Protein AF-A0A179IAE8-F1 (afdb_monomer)

InterPro domains:
  IPR013320 Concanavalin A-like lectin/glucanase domain superfamily [SSF49899] (4-113)
  IPR050546 Glycosyl Hydrolase Family 16 [PTHR10963] (4-109)

Radius of gyration: 15.91 Å; Cα contacts (8 Å, |Δi|>4): 239; chains: 1; bounding box: 37×38×43 Å

Solvent-accessible surface area (backbone atoms only — not comparable to full-atom values): 9434 Å² total; per-residue (Å²): 134,92,48,88,40,38,39,44,50,74,40,77,79,41,73,58,92,84,71,28,40,36,35,37,36,39,40,28,48,49,92,90,41,39,84,38,32,27,42,37,82,45,82,38,83,58,55,92,79,47,93,75,51,74,49,78,49,73,53,66,93,57,84,55,29,43,36,39,36,27,51,72,87,38,72,58,34,34,46,66,49,56,86,75,40,56,60,74,92,77,60,79,93,84,86,85,85,82,83,45,44,73,93,51,72,68,40,64,76,75,94,80,88,84,84,86,84,76,93,78,87,84,89,72,96,56,51,89,84,57,29,67,65,40,50,54,49,54,70,67,36,84,85,41,35,66,43,41,64,96

Structure (mmCIF, N/CA/C/O backbone):
data_AF-A0A179IAE8-F1
#
_entry.id   AF-A0A179IAE8-F1
#
loop_
_atom_site.group_PDB
_atom_site.id
_atom_site.type_symbol
_atom_site.label_atom_id
_atom_site.label_alt_id
_atom_site.label_comp_id
_atom_site.label_asym_id
_atom_site.label_entity_id
_atom_site.label_seq_id
_atom_site.pdbx_PDB_ins_code
_atom_site.Cartn_x
_atom_site.Cartn_y
_atom_site.Cartn_z
_atom_site.occupancy
_atom_site.B_iso_or_equiv
_atom_site.auth_seq_id
_atom_site.auth_comp_id
_atom_site.auth_asym_id
_atom_site.auth_atom_id
_atom_site.pdbx_PDB_model_num
ATOM 1 N N . PRO A 1 1 ? -5.218 22.726 -2.438 1.00 66.94 1 PRO A N 1
ATOM 2 C CA . PRO A 1 1 ? -4.306 21.911 -3.281 1.00 66.94 1 PRO A CA 1
ATOM 3 C C . PRO A 1 1 ? -3.803 20.702 -2.484 1.00 66.94 1 PRO A C 1
ATOM 5 O O . PRO A 1 1 ? -3.654 20.845 -1.276 1.00 66.94 1 PRO A O 1
ATOM 8 N N . PHE A 1 2 ? -3.602 19.550 -3.129 1.00 74.31 2 PHE A N 1
ATOM 9 C CA . PHE A 1 2 ? -2.936 18.389 -2.524 1.00 74.31 2 PHE A CA 1
ATOM 10 C C . PHE A 1 2 ? -1.431 18.661 -2.397 1.00 74.31 2 PHE A C 1
ATOM 12 O O . PHE A 1 2 ? -0.844 19.221 -3.326 1.00 74.31 2 PHE A O 1
ATOM 19 N N . ALA A 1 3 ? -0.826 18.306 -1.263 1.00 80.56 3 ALA A N 1
ATOM 20 C CA . ALA A 1 3 ? 0.606 18.473 -1.018 1.00 80.56 3 ALA A CA 1
ATOM 21 C C . ALA A 1 3 ? 1.253 17.133 -0.643 1.00 80.56 3 ALA A C 1
ATOM 23 O O . ALA A 1 3 ? 1.117 16.661 0.483 1.00 80.56 3 ALA A O 1
ATOM 24 N N . TRP A 1 4 ? 1.980 16.530 -1.580 1.00 80.31 4 TRP A N 1
ATOM 25 C CA . TRP A 1 4 ? 2.689 15.271 -1.351 1.00 80.31 4 TRP A CA 1
ATOM 26 C C . TRP A 1 4 ? 4.068 15.488 -0.692 1.00 80.31 4 TRP A C 1
ATOM 28 O O . TRP A 1 4 ? 4.736 16.471 -1.034 1.00 80.31 4 TRP A O 1
ATOM 38 N N . PRO A 1 5 ? 4.528 14.607 0.225 1.00 80.12 5 PRO A N 1
ATOM 39 C CA . PRO A 1 5 ? 3.803 13.487 0.847 1.00 80.12 5 PRO A CA 1
ATOM 40 C C . PRO A 1 5 ? 2.974 13.890 2.078 1.00 80.12 5 PRO A C 1
ATOM 42 O O . PRO A 1 5 ? 2.388 13.035 2.732 1.00 80.12 5 PRO A O 1
ATOM 45 N N . ALA A 1 6 ? 2.905 15.1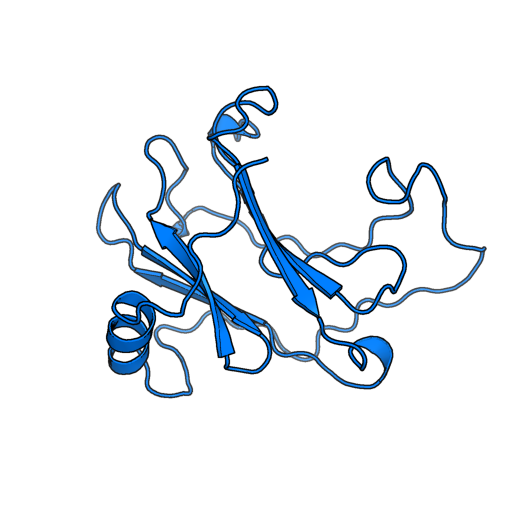79 2.423 1.00 82.56 6 ALA A N 1
ATOM 46 C CA . ALA A 1 6 ? 2.299 15.644 3.673 1.00 82.56 6 ALA A CA 1
ATOM 47 C C . ALA A 1 6 ? 0.834 15.204 3.843 1.00 82.56 6 ALA A C 1
ATOM 49 O O . ALA A 1 6 ? 0.453 14.767 4.927 1.00 82.56 6 ALA A O 1
ATOM 50 N N . ASP A 1 7 ? 0.051 15.265 2.766 1.00 87.31 7 ASP A N 1
ATOM 51 C CA . ASP A 1 7 ? -1.361 14.868 2.736 1.00 87.31 7 ASP A CA 1
ATOM 52 C C . ASP A 1 7 ? -1.567 13.338 2.748 1.00 87.31 7 ASP A C 1
ATOM 54 O O . ASP A 1 7 ? -2.688 12.875 2.972 1.00 87.31 7 ASP A O 1
ATOM 58 N N . GLY A 1 8 ? -0.489 12.578 2.555 1.00 92.50 8 GLY A N 1
ATOM 59 C CA . GLY A 1 8 ? -0.408 11.124 2.605 1.00 92.50 8 GLY A CA 1
ATOM 60 C C . GLY A 1 8 ? -0.760 10.386 1.314 1.00 92.50 8 GLY A C 1
ATOM 61 O O . GLY A 1 8 ? -1.435 10.912 0.429 1.00 92.50 8 GLY A O 1
ATOM 62 N N . GLU A 1 9 ? -0.287 9.144 1.244 1.00 95.12 9 GLU A N 1
ATOM 63 C CA . GLU A 1 9 ? -0.477 8.195 0.143 1.00 95.12 9 GLU A CA 1
ATOM 64 C C . GLU A 1 9 ? -0.567 6.766 0.699 1.00 95.12 9 GLU A C 1
ATOM 66 O O . GLU A 1 9 ? 0.116 6.420 1.667 1.00 95.12 9 GLU A O 1
ATOM 71 N N . VAL A 1 10 ? -1.445 5.957 0.105 1.00 96.88 10 VAL A N 1
ATOM 72 C CA . VAL A 1 10 ? -1.702 4.559 0.473 1.00 96.88 10 VAL A CA 1
ATOM 73 C C . VAL A 1 10 ? -1.484 3.712 -0.772 1.00 96.88 10 VAL A C 1
ATOM 75 O O . VAL A 1 10 ? -2.343 3.684 -1.655 1.00 96.88 10 VAL A O 1
ATOM 78 N N . ASP A 1 11 ? -0.385 2.968 -0.802 1.00 97.50 11 ASP A N 1
ATOM 79 C CA . ASP A 1 11 ? -0.126 2.028 -1.888 1.00 97.50 11 ASP A CA 1
ATOM 80 C C . ASP A 1 11 ? -0.764 0.697 -1.518 1.00 97.50 11 ASP A C 1
ATOM 82 O O . ASP A 1 11 ? -0.309 -0.028 -0.625 1.00 97.50 11 ASP A O 1
ATOM 86 N N . ILE A 1 12 ? -1.890 0.402 -2.163 1.00 98.12 12 ILE A N 1
ATOM 87 C CA . ILE A 1 12 ? -2.609 -0.860 -1.973 1.00 98.12 12 ILE A CA 1
ATOM 88 C C . ILE A 1 12 ? -1.848 -1.980 -2.689 1.00 98.12 12 ILE A C 1
ATOM 90 O O . ILE A 1 12 ? -1.571 -3.030 -2.097 1.00 98.12 12 ILE A O 1
ATOM 94 N N . ALA A 1 13 ? -1.484 -1.721 -3.947 1.00 96.44 13 ALA A N 1
ATOM 95 C CA . ALA A 1 13 ? -0.746 -2.637 -4.793 1.00 96.44 13 ALA A CA 1
ATOM 96 C C . ALA A 1 13 ? 0.357 -1.907 -5.564 1.00 96.44 13 ALA A C 1
ATOM 98 O O . ALA A 1 13 ? 0.073 -1.064 -6.413 1.00 96.44 13 ALA A O 1
ATOM 99 N N . GLU A 1 14 ? 1.605 -2.272 -5.292 1.00 96.12 14 GLU A N 1
ATOM 100 C CA . GLU A 1 14 ? 2.778 -1.772 -5.996 1.00 96.12 14 GLU A CA 1
ATOM 101 C C . GLU A 1 14 ? 3.743 -2.934 -6.267 1.00 96.12 14 GLU A C 1
ATOM 103 O O . GLU A 1 14 ? 4.146 -3.669 -5.365 1.00 96.12 14 GLU A O 1
ATOM 108 N N . THR A 1 15 ? 4.103 -3.145 -7.530 1.00 94.12 15 THR A N 1
ATOM 109 C CA . THR A 1 15 ? 4.940 -4.273 -7.967 1.00 94.12 15 THR A CA 1
ATOM 110 C C . THR A 1 15 ? 5.976 -3.752 -8.943 1.00 94.12 15 THR A C 1
ATOM 112 O O . THR A 1 15 ? 5.645 -2.940 -9.811 1.00 94.12 15 THR A O 1
ATOM 115 N N . TRP A 1 16 ? 7.205 -4.249 -8.846 1.00 92.25 16 TRP A N 1
ATOM 116 C CA . TRP A 1 16 ? 8.316 -3.778 -9.665 1.00 92.25 16 TRP A CA 1
ATOM 117 C C . TRP A 1 16 ? 8.961 -4.941 -10.408 1.00 92.25 16 TRP A C 1
ATOM 119 O O . TRP A 1 16 ? 9.077 -6.043 -9.873 1.00 92.25 16 TRP A O 1
ATOM 129 N N . ASP A 1 17 ? 9.392 -4.692 -11.645 1.00 89.00 17 ASP A N 1
ATOM 130 C CA . ASP A 1 17 ? 10.225 -5.603 -12.444 1.00 89.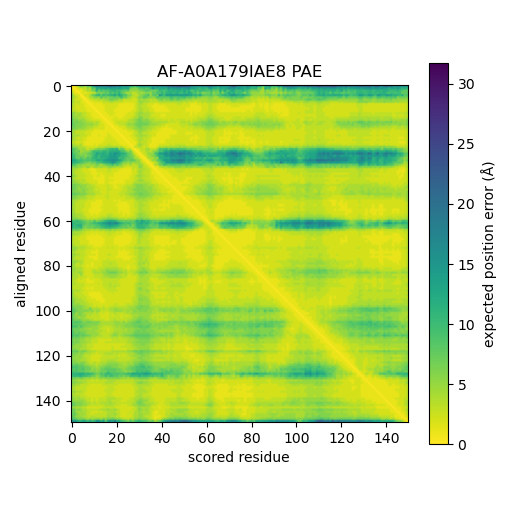00 17 ASP A CA 1
ATOM 131 C C . ASP A 1 17 ? 9.737 -7.069 -12.532 1.00 89.00 17 ASP A C 1
ATOM 133 O O . ASP A 1 17 ? 10.519 -7.979 -12.810 1.00 89.00 17 ASP A O 1
ATOM 137 N N . GLY A 1 18 ? 8.438 -7.320 -12.324 1.00 87.88 18 GLY A N 1
ATOM 138 C CA . GLY A 1 18 ? 7.852 -8.663 -12.369 1.00 87.88 18 GLY A CA 1
ATOM 139 C C . GLY A 1 18 ? 8.420 -9.629 -11.323 1.00 87.88 18 GLY A C 1
ATOM 140 O O . GLY A 1 18 ? 8.435 -10.839 -11.549 1.00 87.88 18 GLY A O 1
ATOM 141 N N . ASP A 1 19 ? 8.904 -9.124 -10.188 1.00 92.44 19 ASP A N 1
ATOM 142 C CA . ASP A 1 19 ? 9.637 -9.912 -9.190 1.00 92.44 19 ASP A CA 1
ATOM 143 C C . ASP A 1 19 ? 8.770 -10.825 -8.301 1.00 92.44 19 ASP A C 1
ATOM 145 O O . ASP A 1 19 ? 9.292 -11.537 -7.432 1.00 92.44 19 ASP A O 1
ATOM 149 N N . GLY A 1 20 ? 7.455 -10.842 -8.528 1.00 95.31 20 GLY A N 1
ATOM 150 C CA . GLY A 1 20 ? 6.523 -11.673 -7.776 1.00 95.31 20 GLY A CA 1
ATOM 151 C C . GLY A 1 20 ? 6.316 -11.181 -6.346 1.00 95.31 20 GLY A C 1
ATOM 152 O O . GLY A 1 20 ? 6.110 -12.002 -5.450 1.00 95.31 20 GLY A O 1
ATOM 153 N N . GLU A 1 21 ? 6.440 -9.879 -6.091 1.00 97.12 21 GLU A N 1
ATOM 154 C CA . GLU A 1 21 ? 6.246 -9.279 -4.775 1.00 97.12 21 GLU A CA 1
ATOM 155 C C . GLU A 1 21 ? 5.408 -7.997 -4.857 1.00 97.12 21 GLU A C 1
ATOM 157 O O . GLU A 1 21 ? 5.685 -7.092 -5.645 1.00 97.12 21 GLU A O 1
ATOM 162 N N . ASN A 1 22 ? 4.387 -7.907 -4.006 1.00 97.81 22 ASN A N 1
ATOM 163 C CA . ASN A 1 22 ? 3.626 -6.679 -3.810 1.00 97.81 22 ASN A CA 1
ATOM 164 C C . ASN A 1 22 ? 4.190 -5.893 -2.627 1.00 97.81 22 ASN A C 1
ATOM 166 O O . ASN A 1 22 ? 4.424 -6.476 -1.566 1.00 97.81 22 ASN A O 1
ATOM 170 N N . ARG A 1 23 ? 4.332 -4.580 -2.775 1.00 96.94 23 ARG A N 1
ATOM 171 C CA . ARG A 1 23 ? 4.628 -3.649 -1.693 1.00 96.94 23 ARG A CA 1
ATOM 172 C C . ARG A 1 23 ? 3.333 -2.960 -1.288 1.00 96.94 23 ARG A C 1
ATOM 174 O O . ARG A 1 23 ? 2.692 -2.296 -2.095 1.00 96.94 23 ARG A O 1
ATOM 181 N N . SER A 1 24 ? 2.931 -3.170 -0.040 1.00 97.81 24 SER A N 1
ATOM 182 C CA . SER A 1 24 ? 1.906 -2.355 0.609 1.00 97.81 24 SER A CA 1
ATOM 183 C C . SER A 1 24 ? 2.601 -1.231 1.355 1.00 97.81 24 SER A C 1
ATOM 185 O O . SER A 1 24 ? 3.465 -1.510 2.196 1.00 97.81 24 SER A O 1
ATOM 187 N N . CYS A 1 25 ? 2.234 0.014 1.053 1.00 96.00 25 CYS A N 1
ATOM 188 C CA . CYS A 1 25 ? 2.910 1.176 1.611 1.00 96.00 25 CYS A CA 1
ATOM 189 C C . CYS A 1 25 ? 1.944 2.205 2.196 1.00 96.00 25 CYS A C 1
ATOM 191 O O . CYS A 1 25 ? 0.788 2.334 1.793 1.00 96.00 25 CYS A O 1
ATOM 193 N N . LEU A 1 26 ? 2.459 2.961 3.157 1.00 95.25 26 LEU A N 1
ATOM 194 C CA . LEU A 1 26 ? 1.842 4.164 3.687 1.00 95.25 26 LEU A CA 1
ATOM 195 C C . LEU A 1 26 ? 2.916 5.242 3.774 1.00 95.25 26 LEU A C 1
ATOM 197 O O . LEU A 1 26 ? 3.889 5.074 4.512 1.00 95.25 26 LEU A O 1
ATOM 201 N N . HIS A 1 27 ? 2.700 6.355 3.085 1.00 93.25 27 HIS A N 1
ATOM 202 C CA . HIS A 1 27 ? 3.594 7.511 3.097 1.00 93.25 27 HIS A CA 1
ATOM 203 C C . HIS A 1 27 ? 2.870 8.703 3.702 1.00 93.25 27 HIS A C 1
ATOM 205 O O . HIS A 1 27 ? 1.693 8.930 3.418 1.00 93.25 27 HIS A O 1
ATOM 211 N N . TRP A 1 28 ? 3.552 9.469 4.548 1.00 91.19 28 TRP A N 1
ATOM 212 C CA . TRP A 1 28 ? 3.054 10.748 5.047 1.00 91.19 28 TRP A CA 1
ATOM 213 C C . TRP A 1 28 ? 4.215 11.694 5.368 1.00 91.19 28 TRP A C 1
ATOM 215 O O . TRP A 1 28 ? 5.380 11.310 5.371 1.00 91.19 28 TRP A O 1
ATOM 225 N N . GLY A 1 29 ? 3.937 12.968 5.643 1.00 84.12 29 GLY A N 1
ATOM 226 C CA . GLY A 1 29 ? 4.997 13.910 6.023 1.00 84.12 29 GLY A CA 1
ATOM 227 C C . GLY A 1 29 ? 5.976 14.217 4.880 1.00 84.12 29 GLY A C 1
ATOM 228 O O . GLY A 1 29 ? 5.547 14.626 3.807 1.00 84.12 29 GLY A O 1
ATOM 229 N N . ARG A 1 30 ? 7.292 14.126 5.1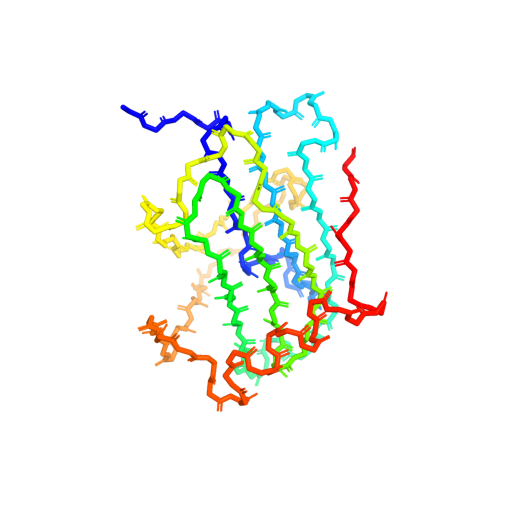18 1.00 77.12 30 ARG A N 1
ATOM 230 C CA . ARG A 1 30 ? 8.340 14.388 4.108 1.00 77.12 30 ARG A CA 1
ATOM 231 C C . ARG A 1 30 ? 9.199 13.146 3.886 1.00 77.12 30 ARG A C 1
ATOM 233 O O . ARG A 1 30 ? 9.464 12.425 4.840 1.00 77.12 30 ARG A O 1
ATOM 240 N N . HIS A 1 31 ? 9.685 12.956 2.657 1.00 66.38 31 HIS A N 1
ATOM 241 C CA . HIS A 1 31 ? 10.456 11.768 2.258 1.00 66.38 31 HIS A CA 1
ATOM 242 C C . HIS A 1 31 ? 11.755 11.543 3.063 1.00 66.38 31 HIS A C 1
ATOM 244 O O . HIS A 1 31 ? 12.242 10.424 3.142 1.00 66.38 31 HIS A O 1
ATOM 250 N N . ASP A 1 32 ? 12.314 12.593 3.676 1.00 70.06 32 ASP A N 1
ATOM 251 C CA . ASP A 1 32 ? 13.527 12.540 4.501 1.00 70.06 32 ASP A CA 1
ATOM 252 C C . ASP A 1 32 ? 13.257 12.096 5.953 1.00 70.06 32 ASP A C 1
ATOM 254 O O . ASP A 1 32 ? 14.181 11.982 6.759 1.00 70.06 32 ASP A O 1
ATOM 258 N N . GLN A 1 33 ? 11.994 11.827 6.294 1.00 76.25 33 GLN A N 1
ATOM 259 C CA . GLN A 1 33 ? 11.552 11.360 7.607 1.00 76.25 33 GLN A CA 1
ATOM 260 C C . GLN A 1 33 ? 11.253 9.855 7.532 1.00 76.25 33 GLN A C 1
ATOM 262 O O . GLN A 1 33 ? 10.137 9.443 7.212 1.00 76.25 33 GLN A O 1
ATOM 267 N N . GLY A 1 34 ? 12.259 9.016 7.809 1.00 67.94 34 GLY A N 1
ATOM 268 C CA . GLY A 1 34 ? 12.161 7.549 7.666 1.00 67.94 34 GLY A CA 1
ATOM 269 C C . GLY A 1 34 ? 11.077 6.882 8.528 1.00 67.94 34 GLY A C 1
ATOM 270 O O . GLY A 1 34 ? 10.540 5.834 8.176 1.00 67.94 34 GLY A O 1
ATOM 271 N N . ASP A 1 35 ? 10.653 7.524 9.623 1.00 76.62 35 ASP A N 1
ATOM 272 C CA . ASP A 1 35 ? 9.541 7.064 10.467 1.00 76.62 35 ASP A CA 1
ATOM 273 C C . ASP A 1 35 ? 8.148 7.373 9.887 1.00 76.62 35 ASP A C 1
ATOM 275 O O . ASP A 1 35 ? 7.143 6.878 10.410 1.00 76.62 35 ASP A O 1
ATOM 279 N N . ARG A 1 36 ? 8.090 8.174 8.815 1.00 83.94 36 ARG A N 1
ATOM 280 C CA . ARG A 1 36 ? 6.872 8.610 8.114 1.00 83.94 36 ARG A CA 1
ATOM 281 C C . AR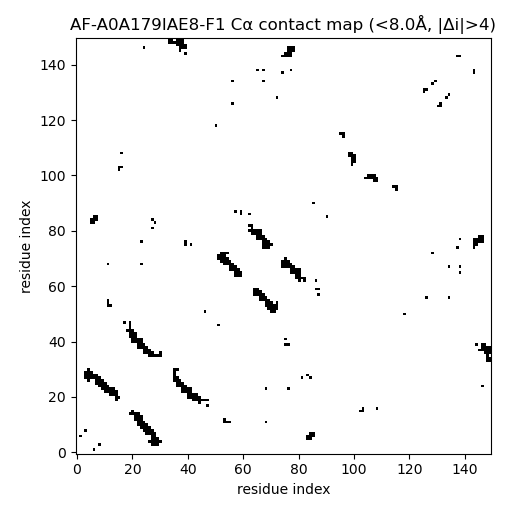G A 1 36 ? 6.548 7.796 6.862 1.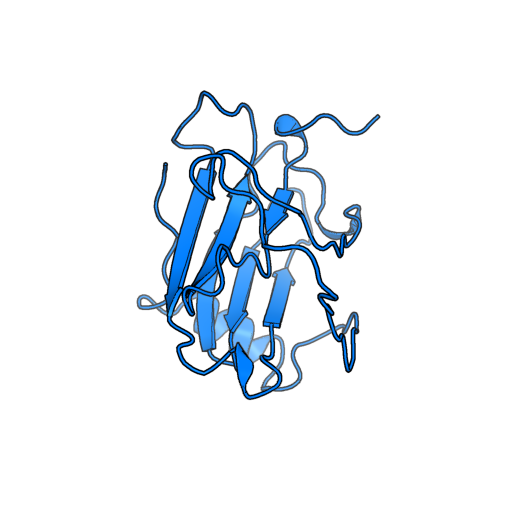00 83.94 36 ARG A C 1
ATOM 283 O O . ARG A 1 36 ? 5.809 8.241 5.988 1.00 83.94 36 ARG A O 1
ATOM 290 N N . HIS A 1 37 ? 7.119 6.602 6.803 1.00 89.75 37 HIS A N 1
ATOM 291 C CA . HIS A 1 37 ? 6.934 5.639 5.735 1.00 89.75 37 HIS A CA 1
A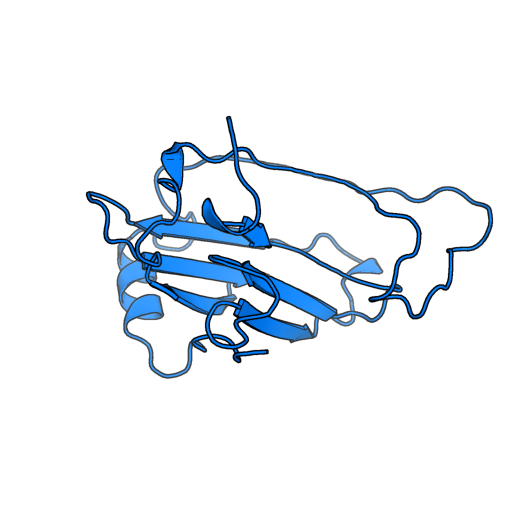TOM 292 C C . HIS A 1 37 ? 6.730 4.276 6.387 1.00 89.75 37 HIS A C 1
ATOM 294 O O . HIS A 1 37 ? 7.374 3.943 7.386 1.00 89.75 37 HIS A O 1
ATOM 300 N N . ARG A 1 38 ? 5.800 3.487 5.865 1.00 93.56 38 ARG A N 1
ATOM 301 C CA . ARG A 1 38 ? 5.642 2.082 6.234 1.00 93.56 38 ARG A CA 1
ATOM 302 C C . ARG A 1 38 ? 5.590 1.275 4.965 1.00 93.56 38 ARG A C 1
ATOM 304 O O . ARG A 1 38 ? 4.802 1.608 4.093 1.00 93.56 38 ARG A O 1
ATOM 311 N N . VAL A 1 39 ? 6.395 0.226 4.890 1.00 94.25 39 VAL A N 1
ATOM 312 C CA . VAL A 1 39 ? 6.451 -0.659 3.728 1.00 94.25 39 VAL A CA 1
ATOM 313 C C . VAL A 1 39 ? 6.419 -2.106 4.193 1.00 94.25 39 VAL A C 1
ATOM 315 O O . VAL A 1 39 ? 7.098 -2.489 5.154 1.00 94.25 39 VAL A O 1
ATOM 318 N N . LEU A 1 40 ? 5.645 -2.931 3.499 1.00 96.69 40 LEU A N 1
ATOM 319 C CA . LEU A 1 40 ? 5.683 -4.375 3.658 1.00 96.69 40 LEU A CA 1
ATOM 320 C C . LEU A 1 40 ? 5.654 -5.076 2.303 1.00 96.69 40 LEU A C 1
ATOM 322 O O . LEU A 1 40 ? 4.694 -4.953 1.546 1.00 96.69 40 LEU A O 1
ATOM 326 N N . GLY A 1 41 ? 6.692 -5.868 2.052 1.00 97.19 41 GLY A N 1
ATOM 327 C CA . GLY A 1 41 ? 6.764 -6.783 0.923 1.00 97.19 41 GLY A CA 1
ATOM 328 C C . GLY A 1 41 ? 6.014 -8.087 1.192 1.00 97.19 41 GLY A C 1
ATOM 329 O O . GLY A 1 41 ? 6.252 -8.752 2.203 1.00 97.19 41 GLY A O 1
ATOM 330 N N . THR A 1 42 ? 5.116 -8.469 0.285 1.00 98.06 42 THR A N 1
ATOM 331 C CA . THR A 1 42 ? 4.407 -9.754 0.306 1.00 98.06 42 THR A CA 1
ATOM 332 C C . THR A 1 42 ? 4.674 -10.520 -0.981 1.00 98.06 42 THR A C 1
ATOM 334 O O . THR A 1 42 ? 4.318 -10.075 -2.072 1.00 98.06 42 THR A O 1
ATOM 337 N N . ARG A 1 43 ? 5.270 -11.710 -0.860 1.00 97.88 43 ARG A N 1
ATOM 338 C CA . ARG A 1 43 ? 5.538 -12.592 -2.002 1.00 97.88 43 ARG A CA 1
ATOM 339 C C . ARG A 1 43 ? 4.243 -13.161 -2.586 1.00 97.88 43 ARG A C 1
ATOM 341 O O . ARG A 1 43 ? 3.508 -13.862 -1.895 1.00 97.88 43 ARG A O 1
ATOM 348 N N . VAL A 1 44 ? 4.042 -12.941 -3.883 1.00 97.69 44 VAL A N 1
ATOM 349 C CA . VAL A 1 44 ? 2.987 -13.524 -4.724 1.00 97.69 44 VAL A CA 1
ATOM 350 C C . VAL A 1 44 ? 3.640 -14.088 -6.001 1.00 97.69 44 VAL A C 1
ATOM 352 O O . VAL A 1 44 ? 3.596 -13.466 -7.063 1.00 97.69 44 VAL A O 1
ATOM 355 N N . PRO A 1 45 ? 4.304 -15.260 -5.927 1.00 95.69 45 PRO A N 1
ATOM 356 C CA . PRO A 1 45 ? 5.150 -15.759 -7.021 1.00 95.69 45 PRO A CA 1
ATOM 357 C C . PRO A 1 45 ? 4.406 -16.002 -8.343 1.00 95.69 45 PRO A C 1
ATOM 359 O O . PRO A 1 45 ? 5.003 -15.992 -9.420 1.00 95.69 45 PRO A O 1
ATOM 362 N N . ASP A 1 46 ? 3.100 -16.246 -8.268 1.00 95.12 46 ASP A N 1
ATOM 363 C CA . ASP A 1 46 ? 2.232 -16.555 -9.397 1.00 95.12 46 ASP A CA 1
ATOM 364 C C . ASP A 1 46 ? 1.396 -15.357 -9.875 1.00 95.12 46 ASP A C 1
ATOM 366 O O . ASP A 1 46 ? 0.498 -15.549 -10.695 1.00 95.12 46 ASP A O 1
ATOM 370 N N . MET A 1 47 ? 1.709 -14.126 -9.441 1.00 94.81 47 MET A N 1
ATOM 371 C CA . MET A 1 47 ? 0.916 -12.927 -9.770 1.00 94.81 47 MET A CA 1
ATOM 372 C C . MET A 1 47 ? 0.741 -12.679 -11.277 1.00 94.81 47 MET A C 1
ATOM 374 O O . MET A 1 47 ? -0.244 -12.093 -11.699 1.00 94.81 47 MET A O 1
ATOM 378 N N . HIS A 1 48 ? 1.680 -13.150 -12.101 1.00 91.12 48 HIS A N 1
ATOM 379 C CA . HIS A 1 48 ? 1.640 -13.021 -13.560 1.00 91.12 48 HIS A CA 1
ATOM 380 C C . HIS A 1 48 ? 0.751 -14.073 -14.250 1.00 91.12 48 HIS A C 1
ATOM 382 O O . HIS A 1 48 ? 0.590 -14.039 -15.466 1.00 91.12 48 HIS A O 1
ATOM 388 N N . ARG A 1 49 ? 0.230 -15.060 -13.508 1.00 94.31 49 ARG A N 1
ATOM 389 C CA . ARG A 1 49 ? -0.524 -16.204 -14.059 1.00 94.31 49 ARG A CA 1
ATOM 390 C C . ARG A 1 49 ? -2.000 -16.192 -13.698 1.00 94.31 49 ARG A C 1
ATOM 392 O O . ARG A 1 49 ? -2.746 -17.025 -14.210 1.00 94.31 49 ARG A O 1
ATOM 399 N N . ARG A 1 50 ? -2.418 -15.304 -12.799 1.00 95.12 50 ARG A N 1
ATOM 400 C CA . ARG A 1 50 ? -3.792 -15.227 -12.309 1.00 95.12 50 ARG A CA 1
ATOM 401 C C . ARG A 1 50 ? -4.135 -13.813 -11.843 1.00 95.12 50 ARG A C 1
ATOM 403 O O . ARG A 1 50 ? -3.228 -13.053 -11.515 1.00 95.12 50 ARG A O 1
ATOM 410 N N . PRO A 1 51 ? -5.428 -13.487 -11.716 1.00 95.44 51 PRO A N 1
ATOM 411 C CA . PRO A 1 51 ? -5.847 -12.316 -10.963 1.00 95.44 51 PRO A CA 1
ATOM 412 C C . PRO A 1 51 ? -5.401 -12.434 -9.498 1.00 95.44 51 PRO A C 1
ATOM 414 O O . PRO A 1 51 ? -5.520 -13.501 -8.884 1.00 95.44 51 PRO A O 1
ATOM 417 N N . VAL A 1 52 ? -4.907 -11.331 -8.943 1.00 97.31 52 VAL A N 1
ATOM 418 C CA . VAL A 1 52 ? -4.636 -11.178 -7.509 1.00 97.31 52 VAL A CA 1
ATOM 419 C C . VAL A 1 52 ? -5.704 -10.261 -6.938 1.00 97.31 52 VAL A C 1
ATOM 421 O O . VAL A 1 52 ? -5.979 -9.207 -7.514 1.00 97.31 52 VAL A O 1
ATOM 424 N N . ARG A 1 53 ? -6.323 -10.670 -5.828 1.00 96.62 53 ARG A N 1
ATOM 425 C CA . ARG A 1 53 ? -7.293 -9.824 -5.130 1.00 96.62 53 ARG A CA 1
ATOM 426 C C . ARG A 1 53 ? -6.547 -8.937 -4.143 1.00 96.62 53 ARG A C 1
ATOM 428 O O . ARG A 1 53 ? -5.855 -9.448 -3.265 1.00 96.62 53 ARG A O 1
ATOM 435 N N . TYR A 1 54 ? -6.721 -7.630 -4.282 1.00 97.50 54 TYR A N 1
ATOM 436 C CA . TYR A 1 54 ? -6.231 -6.643 -3.331 1.00 97.50 54 TYR A CA 1
ATOM 437 C C . TYR A 1 54 ? -7.430 -5.978 -2.672 1.00 97.50 54 TYR A C 1
ATOM 439 O O . TYR A 1 54 ? -8.280 -5.434 -3.373 1.00 97.50 54 TYR A O 1
ATOM 447 N N . ASP A 1 55 ? -7.482 -6.003 -1.343 1.00 97.00 55 ASP A N 1
ATOM 448 C CA . ASP A 1 55 ? -8.492 -5.264 -0.590 1.00 97.00 55 ASP A CA 1
ATOM 449 C C . ASP A 1 55 ? -7.805 -4.272 0.350 1.00 97.00 55 ASP A C 1
ATOM 451 O O . ASP A 1 55 ? -6.756 -4.547 0.940 1.00 97.00 55 ASP A O 1
ATOM 455 N N . PHE A 1 56 ? -8.429 -3.113 0.519 1.00 97.62 56 PHE A N 1
ATOM 456 C CA . PHE A 1 56 ? -8.028 -2.111 1.493 1.00 97.62 56 PHE A CA 1
ATOM 457 C C . PHE A 1 56 ? -9.254 -1.710 2.300 1.00 97.62 56 PHE A C 1
ATOM 459 O O . PHE A 1 56 ? -10.216 -1.170 1.756 1.00 97.62 56 PHE A O 1
ATOM 466 N N . ALA A 1 57 ? -9.224 -1.996 3.599 1.00 97.12 57 ALA A N 1
ATOM 467 C CA . ALA A 1 57 ? -10.315 -1.675 4.506 1.00 97.12 57 ALA A CA 1
ATOM 468 C C . ALA A 1 57 ? -9.863 -0.610 5.498 1.00 97.12 57 ALA A C 1
ATOM 470 O O . ALA A 1 57 ? -8.769 -0.703 6.065 1.00 97.12 57 ALA A O 1
ATOM 471 N N . TRP A 1 58 ? -10.723 0.373 5.753 1.00 96.62 58 TRP A N 1
ATOM 472 C CA . TRP A 1 58 ? -10.457 1.394 6.753 1.00 96.62 58 TRP A CA 1
ATOM 473 C C . TRP A 1 58 ? -11.694 1.756 7.563 1.00 96.62 58 TRP A C 1
ATOM 475 O O . TRP A 1 58 ? -12.789 1.875 7.029 1.00 96.62 58 TRP A O 1
ATOM 485 N N . ASP A 1 59 ? -11.485 2.012 8.850 1.00 95.38 59 ASP A N 1
ATOM 486 C CA . ASP A 1 59 ? -12.469 2.615 9.746 1.00 95.38 59 ASP A CA 1
ATOM 487 C C . ASP A 1 59 ? -11.942 3.980 10.195 1.00 95.38 59 ASP A C 1
ATOM 489 O O . ASP A 1 59 ? -10.933 4.069 10.905 1.00 95.38 59 ASP A O 1
ATOM 493 N N . GLN A 1 60 ? -12.595 5.053 9.742 1.00 93.81 60 GLN A N 1
ATOM 494 C CA . GLN A 1 60 ? -12.226 6.426 10.075 1.00 93.81 60 GLN A CA 1
ATOM 495 C C . GLN A 1 60 ? -13.470 7.285 10.332 1.00 93.81 60 GLN A C 1
ATOM 497 O O . GLN A 1 60 ? -14.022 7.926 9.438 1.00 93.81 60 GLN A O 1
ATOM 502 N N . THR A 1 61 ? -13.881 7.340 11.596 1.00 83.25 61 THR A N 1
ATOM 503 C CA . THR A 1 61 ? -14.981 8.200 12.066 1.00 83.25 61 THR A CA 1
ATOM 504 C C . THR A 1 61 ? -14.519 9.602 12.482 1.00 83.25 61 THR A C 1
ATOM 506 O O . THR A 1 61 ? -15.335 10.513 12.610 1.00 83.25 61 THR A O 1
ATOM 509 N N . SER A 1 62 ? -13.212 9.807 12.677 1.00 79.62 62 SER A N 1
ATOM 510 C CA . SER A 1 62 ? -12.608 11.077 13.108 1.00 79.62 62 SER A CA 1
ATOM 511 C C . SER A 1 62 ? -11.252 11.308 12.423 1.00 79.62 62 SER A C 1
ATOM 513 O O . SER A 1 62 ? -10.924 10.634 11.453 1.00 79.62 62 SER A O 1
ATOM 515 N N . SER A 1 63 ? -10.425 12.238 12.915 1.00 74.94 63 SER A N 1
ATOM 516 C CA . SER A 1 63 ? -9.034 12.367 12.447 1.00 74.94 63 SER A CA 1
ATOM 517 C C . SER A 1 63 ? -8.171 11.139 12.768 1.00 74.94 63 SER A C 1
ATOM 519 O O . SER A 1 63 ? -7.106 10.974 12.183 1.00 74.94 63 SER A O 1
ATOM 521 N N . ARG A 1 64 ? -8.632 10.257 13.665 1.00 85.88 64 ARG A N 1
ATOM 522 C CA . ARG A 1 64 ? -8.029 8.947 13.930 1.00 85.88 64 ARG A CA 1
ATOM 523 C C . ARG A 1 64 ? -8.790 7.870 13.167 1.00 85.88 64 ARG A C 1
ATOM 525 O O . ARG A 1 64 ? -10.020 7.892 13.120 1.00 85.88 64 ARG A O 1
ATOM 532 N N . GLY A 1 65 ? -8.053 6.914 12.622 1.00 94.88 65 GLY A N 1
ATOM 533 C CA . GLY A 1 65 ? -8.622 5.765 11.932 1.00 94.88 65 GLY A CA 1
ATOM 534 C C . GLY A 1 65 ? -7.687 4.567 11.947 1.00 94.88 65 GLY A C 1
ATOM 535 O O . GLY A 1 65 ? -6.551 4.654 12.418 1.00 94.88 65 GLY A O 1
ATOM 536 N N . ARG A 1 66 ? -8.184 3.448 11.436 1.00 96.81 66 ARG A N 1
ATOM 537 C CA . ARG A 1 66 ? -7.489 2.164 11.335 1.00 96.81 66 ARG A CA 1
ATOM 538 C C . ARG A 1 66 ? -7.563 1.685 9.899 1.00 96.81 66 ARG A C 1
ATOM 540 O O . ARG A 1 66 ? -8.599 1.852 9.268 1.00 96.81 66 ARG A O 1
ATOM 547 N N . MET A 1 67 ? -6.484 1.099 9.408 1.00 97.75 67 MET A N 1
ATOM 548 C CA . MET A 1 67 ? -6.346 0.634 8.032 1.00 97.75 67 MET A CA 1
ATOM 549 C C . MET A 1 67 ? -5.753 -0.768 8.024 1.00 97.75 67 MET A C 1
ATOM 551 O O . MET A 1 67 ? -4.835 -1.045 8.804 1.00 97.75 67 MET A O 1
ATOM 555 N N . ILE A 1 68 ? -6.245 -1.625 7.134 1.00 98.31 68 ILE A N 1
ATOM 556 C CA . ILE A 1 68 ? -5.695 -2.958 6.885 1.00 98.31 68 ILE A CA 1
ATOM 557 C C . ILE A 1 68 ? -5.633 -3.202 5.377 1.00 98.31 68 ILE A C 1
ATOM 559 O O . ILE A 1 68 ? -6.593 -2.938 4.652 1.00 98.31 68 ILE A O 1
ATOM 563 N N . TRP A 1 69 ? -4.500 -3.739 4.935 1.00 98.44 69 TRP A N 1
ATOM 564 C CA . TRP A 1 69 ? -4.260 -4.218 3.583 1.00 98.44 69 TRP A CA 1
ATOM 565 C C . TRP A 1 69 ? -4.435 -5.727 3.544 1.00 98.44 69 TRP A C 1
ATOM 567 O O . TRP A 1 69 ? -3.949 -6.439 4.434 1.00 98.44 69 TRP A O 1
ATOM 577 N N . TYR A 1 70 ? -5.058 -6.210 2.476 1.00 97.94 70 TYR A N 1
ATOM 578 C CA . TYR A 1 70 ? -5.253 -7.626 2.226 1.00 97.94 70 TYR A CA 1
ATOM 579 C C . TYR A 1 70 ? -4.767 -8.015 0.838 1.00 97.94 70 TYR A C 1
ATOM 581 O O . TYR A 1 70 ? -4.955 -7.283 -0.132 1.00 97.94 70 TYR A O 1
ATOM 589 N N . ILE A 1 71 ? -4.180 -9.207 0.754 1.00 97.88 71 ILE A N 1
ATOM 590 C CA . ILE A 1 71 ? -3.796 -9.845 -0.507 1.00 97.88 71 ILE A CA 1
ATOM 591 C C . ILE A 1 71 ? -4.368 -11.257 -0.505 1.00 97.88 71 ILE A C 1
ATOM 593 O O . ILE A 1 71 ? -4.103 -12.030 0.419 1.00 97.88 71 ILE A O 1
ATOM 597 N N . ASP A 1 72 ? -5.179 -11.576 -1.513 1.00 96.62 72 ASP A N 1
ATOM 598 C CA . ASP A 1 72 ? -5.926 -12.834 -1.633 1.00 96.62 72 ASP A CA 1
ATOM 599 C C . ASP A 1 72 ? -6.655 -13.202 -0.331 1.00 96.62 72 ASP A C 1
ATOM 601 O O . ASP A 1 72 ? -6.566 -14.323 0.179 1.00 96.62 72 ASP A O 1
ATOM 605 N N . GLY A 1 73 ? -7.324 -12.206 0.257 1.00 95.81 73 GLY A N 1
ATOM 606 C CA . GLY A 1 73 ? -8.074 -12.370 1.493 1.00 95.81 73 GLY A CA 1
ATOM 607 C C . GLY A 1 73 ? -7.214 -12.600 2.738 1.00 95.81 73 GLY A C 1
ATOM 608 O O . GLY A 1 73 ? -7.766 -12.981 3.762 1.00 95.81 73 GLY A O 1
ATOM 609 N N . LYS A 1 74 ? -5.894 -12.376 2.725 1.00 96.88 74 LYS A N 1
ATOM 610 C CA . LYS A 1 74 ? -5.044 -12.450 3.933 1.00 96.88 74 LYS A CA 1
ATOM 611 C C . LYS A 1 74 ? -4.647 -11.055 4.411 1.00 96.88 74 LYS A C 1
ATOM 613 O O . LYS A 1 74 ? -4.162 -10.294 3.579 1.00 96.88 74 LYS A O 1
ATOM 618 N N . PRO A 1 75 ? -4.789 -10.712 5.707 1.00 97.81 75 PRO A N 1
ATOM 619 C CA . PRO A 1 75 ? -4.300 -9.436 6.224 1.00 97.81 75 PRO A CA 1
ATOM 620 C C . PRO A 1 75 ? -2.770 -9.429 6.193 1.00 97.81 75 PRO A C 1
ATOM 622 O O . PRO A 1 75 ? -2.132 -10.252 6.852 1.00 97.81 75 PRO A O 1
ATOM 625 N N . VAL A 1 76 ? -2.178 -8.516 5.425 1.00 98.12 76 VAL A N 1
ATOM 626 C CA . VAL A 1 76 ? -0.716 -8.434 5.276 1.00 98.12 76 VAL A CA 1
ATOM 627 C C . VAL A 1 76 ? -0.131 -7.329 6.142 1.00 98.12 76 VAL A C 1
ATOM 629 O O . VAL A 1 76 ? 0.854 -7.550 6.844 1.00 98.12 76 VAL A O 1
ATOM 632 N N . MET A 1 77 ? -0.782 -6.169 6.180 1.00 98.38 77 MET A N 1
ATOM 633 C CA . MET A 1 77 ? -0.312 -4.994 6.906 1.00 98.38 77 MET A CA 1
ATOM 634 C C . MET A 1 77 ? -1.480 -4.269 7.566 1.00 98.38 77 MET A C 1
ATOM 636 O O . MET A 1 77 ? -2.574 -4.221 7.011 1.00 98.38 77 MET A O 1
ATOM 640 N N . LYS A 1 78 ? -1.245 -3.673 8.736 1.00 97.94 78 LYS A N 1
ATOM 641 C CA . LYS A 1 78 ? -2.177 -2.763 9.403 1.00 97.94 78 LYS A CA 1
ATOM 642 C C . LYS A 1 78 ? -1.470 -1.505 9.882 1.00 97.94 78 LYS A C 1
ATOM 644 O O . LYS A 1 78 ? -0.326 -1.558 10.319 1.00 97.94 78 LYS A O 1
ATOM 649 N N . CYS A 1 79 ? -2.162 -0.375 9.847 1.00 96.56 79 CYS A N 1
ATOM 650 C CA . CYS A 1 79 ? -1.658 0.892 10.371 1.00 96.56 79 CYS A CA 1
ATOM 651 C C . CYS A 1 79 ? -2.795 1.764 10.896 1.00 96.56 79 CYS A C 1
ATOM 653 O O . CYS A 1 79 ? -3.928 1.688 10.429 1.00 96.56 79 CYS A O 1
ATOM 655 N N . GLY A 1 80 ? -2.491 2.610 11.880 1.00 95.75 80 GLY A N 1
ATOM 656 C CA . GLY A 1 80 ? -3.382 3.716 12.223 1.00 95.75 80 GLY A CA 1
ATOM 657 C C . GLY A 1 80 ? -3.242 4.826 11.186 1.00 95.75 80 GLY A C 1
ATOM 658 O O . GLY A 1 80 ? -2.160 4.996 10.629 1.00 95.75 80 GLY A O 1
ATOM 659 N N . VAL A 1 81 ? -4.308 5.587 10.939 1.00 94.69 81 VAL A N 1
ATOM 660 C CA . VAL A 1 81 ? -4.223 6.797 10.109 1.00 94.69 81 VAL A CA 1
ATOM 661 C C . VAL A 1 81 ? -3.341 7.817 10.836 1.00 94.69 81 VAL A C 1
ATOM 663 O O . VAL A 1 81 ? -3.690 8.208 11.958 1.00 94.69 81 VAL A O 1
ATOM 666 N N . PRO A 1 82 ? -2.202 8.233 10.255 1.00 91.81 82 PRO A N 1
ATOM 667 C CA . PRO A 1 82 ? -1.318 9.195 10.888 1.00 91.81 82 PRO A CA 1
ATOM 668 C C . PRO A 1 82 ? -1.952 10.579 11.020 1.00 91.81 82 PRO A C 1
ATOM 670 O O . PRO A 1 82 ? -2.752 11.013 10.193 1.00 91.81 82 PRO A O 1
ATOM 673 N N . GLU A 1 83 ? -1.540 11.313 12.049 1.00 87.12 83 GLU A N 1
ATOM 674 C CA . GLU A 1 83 ? -1.939 12.709 12.208 1.00 87.12 83 GLU A CA 1
ATOM 675 C C . GLU A 1 83 ? -1.413 13.568 11.048 1.00 87.12 83 GLU A C 1
ATOM 677 O O . GLU A 1 83 ? -0.257 13.441 10.638 1.00 87.12 83 GLU A O 1
ATOM 682 N N . GLY A 1 84 ? -2.270 14.456 10.539 1.00 84.94 84 GLY A N 1
ATOM 683 C CA . GLY A 1 84 ? -1.964 15.355 9.423 1.00 84.94 84 GLY A CA 1
ATOM 684 C C . GLY A 1 84 ? -2.263 14.771 8.042 1.00 84.94 84 GLY A C 1
ATOM 685 O O . GLY A 1 84 ? -2.401 15.540 7.096 1.00 84.94 84 GLY A O 1
ATOM 686 N N . MET A 1 85 ? -2.440 13.450 7.934 1.00 89.50 85 MET A N 1
ATOM 687 C CA . MET A 1 85 ? -2.901 12.817 6.702 1.00 89.50 85 MET A CA 1
ATOM 688 C C . MET A 1 85 ? -4.334 13.250 6.380 1.00 89.50 85 MET A C 1
ATOM 690 O O . MET A 1 85 ? -5.170 13.449 7.270 1.00 89.50 85 MET A O 1
ATOM 694 N N . ARG A 1 86 ? -4.628 13.380 5.087 1.00 90.94 86 ARG A N 1
ATOM 695 C CA . ARG A 1 86 ? -5.976 13.656 4.593 1.00 90.94 86 ARG A CA 1
ATOM 696 C C . ARG A 1 86 ? -6.945 12.543 5.029 1.00 90.94 86 ARG A C 1
ATOM 698 O O . ARG A 1 86 ? -6.543 11.380 5.083 1.00 90.94 86 ARG A O 1
ATOM 705 N N . PRO A 1 87 ? -8.227 12.852 5.311 1.00 93.12 87 PRO A N 1
ATOM 706 C CA . PRO A 1 87 ? -9.226 11.812 5.524 1.00 93.12 87 PRO A CA 1
ATOM 707 C C . PRO A 1 87 ? -9.267 10.840 4.339 1.00 93.12 87 PRO A C 1
ATOM 709 O O . PRO A 1 87 ? -9.310 11.268 3.188 1.00 93.12 87 PRO A O 1
ATOM 712 N N . LEU A 1 88 ? -9.299 9.538 4.616 1.00 94.62 88 LEU A N 1
ATOM 713 C CA . LEU A 1 88 ? -9.273 8.483 3.599 1.00 94.62 88 LEU A CA 1
ATOM 714 C C . LEU A 1 88 ? -10.462 8.591 2.638 1.00 94.62 88 LEU A C 1
ATOM 716 O O . LEU A 1 88 ? -10.316 8.375 1.441 1.00 94.62 88 LEU A O 1
ATOM 720 N N . ARG A 1 89 ? -11.624 9.030 3.140 1.00 93.44 89 ARG A N 1
ATOM 721 C CA . ARG A 1 89 ? -12.819 9.303 2.321 1.00 93.44 89 ARG A CA 1
ATOM 722 C C . ARG A 1 89 ? -12.639 10.421 1.282 1.00 93.44 89 ARG A C 1
ATOM 724 O O . ARG A 1 89 ? -13.452 10.521 0.372 1.00 93.44 89 ARG A O 1
ATOM 731 N N . ASP A 1 90 ? -11.622 11.269 1.442 1.00 93.12 90 ASP A N 1
ATOM 732 C CA . ASP A 1 90 ? -11.329 12.389 0.542 1.00 93.12 90 ASP A CA 1
ATOM 733 C C . ASP A 1 90 ? -10.181 12.043 -0.432 1.00 93.12 90 ASP A C 1
ATOM 735 O O . ASP A 1 90 ? -9.721 12.910 -1.182 1.00 93.12 90 ASP A O 1
ATOM 739 N N . MET A 1 91 ? -9.672 10.805 -0.396 1.00 93.88 91 MET A N 1
ATOM 740 C CA . MET A 1 91 ? -8.632 10.322 -1.302 1.00 93.88 91 MET A CA 1
ATOM 741 C C . MET A 1 91 ? -9.207 9.904 -2.655 1.00 93.88 91 MET A C 1
ATOM 743 O O . MET A 1 91 ? -10.398 9.647 -2.809 1.00 93.88 91 MET A O 1
ATOM 747 N N . THR A 1 92 ? -8.338 9.852 -3.661 1.00 94.50 92 THR A N 1
ATOM 748 C CA . THR A 1 92 ? -8.669 9.394 -5.013 1.00 94.50 92 THR A CA 1
ATOM 749 C C . THR A 1 92 ? -7.864 8.143 -5.320 1.00 94.50 92 THR A C 1
ATOM 751 O O . THR A 1 92 ? -6.670 8.103 -5.040 1.00 94.50 92 THR A O 1
ATOM 754 N N . VAL A 1 93 ? -8.512 7.135 -5.905 1.00 95.69 93 VAL A N 1
ATOM 755 C CA . VAL A 1 93 ? -7.830 5.920 -6.363 1.00 95.69 93 VAL A CA 1
ATOM 756 C C . VAL A 1 93 ? -7.081 6.227 -7.659 1.00 95.69 93 VAL A C 1
ATOM 758 O O . VAL A 1 93 ? -7.671 6.735 -8.614 1.00 95.69 93 VAL A O 1
ATOM 761 N N . LEU A 1 94 ? -5.789 5.903 -7.686 1.00 96.19 94 LEU A N 1
ATOM 762 C CA . LEU A 1 94 ? -4.935 5.972 -8.866 1.00 96.19 94 LEU A CA 1
ATOM 763 C C . LEU A 1 94 ? -4.632 4.549 -9.344 1.00 96.19 94 LEU A C 1
ATOM 765 O O . LEU A 1 94 ? -4.298 3.681 -8.545 1.00 96.19 94 LEU A O 1
ATOM 769 N N . LEU A 1 95 ? -4.721 4.331 -10.653 1.00 96.56 95 LEU A N 1
ATOM 770 C CA . LEU A 1 95 ? -4.245 3.121 -11.313 1.00 96.56 95 LEU A CA 1
ATOM 771 C C . LEU A 1 95 ? -3.314 3.547 -12.442 1.00 96.56 95 LEU A C 1
ATOM 773 O O . LEU A 1 95 ? -3.694 4.367 -13.281 1.00 96.56 95 LEU A O 1
ATOM 777 N N . ASN A 1 96 ? -2.103 3.004 -12.476 1.00 95.69 96 ASN A N 1
ATOM 778 C CA . ASN A 1 96 ? -1.146 3.303 -13.530 1.00 95.69 96 ASN A CA 1
ATOM 779 C C . ASN A 1 96 ? -0.203 2.126 -13.786 1.00 95.69 96 ASN A C 1
ATOM 781 O O . ASN A 1 96 ? -0.012 1.255 -12.943 1.00 95.69 96 ASN A O 1
ATOM 785 N N . VAL A 1 97 ? 0.434 2.163 -14.954 1.00 93.88 97 VAL A N 1
ATOM 786 C CA . VAL A 1 97 ? 1.632 1.383 -15.265 1.00 93.88 97 VAL A CA 1
ATOM 787 C C . VAL A 1 97 ? 2.758 2.387 -15.464 1.00 93.88 97 VAL A C 1
ATOM 789 O O . VAL A 1 97 ? 2.703 3.213 -16.375 1.00 93.88 97 VAL A O 1
ATOM 792 N N . ALA A 1 98 ? 3.740 2.377 -14.565 1.00 93.00 98 ALA A N 1
ATOM 793 C CA . ALA A 1 98 ? 4.939 3.198 -14.690 1.00 93.00 98 ALA A CA 1
ATOM 794 C C . ALA A 1 98 ? 6.043 2.422 -15.420 1.00 93.00 98 ALA A C 1
ATOM 796 O O . ALA A 1 98 ? 6.175 1.210 -15.259 1.00 93.00 98 ALA A O 1
ATOM 797 N N . MET A 1 99 ? 6.846 3.131 -16.215 1.00 92.88 99 MET A N 1
ATOM 798 C CA . MET A 1 99 ? 7.934 2.543 -16.996 1.00 92.88 99 MET A CA 1
ATOM 799 C C . MET A 1 99 ? 9.277 3.046 -16.458 1.00 92.88 99 MET A C 1
ATOM 801 O O . MET A 1 99 ? 9.669 4.185 -16.707 1.00 92.88 99 MET A O 1
ATOM 805 N N . GLY A 1 100 ? 9.978 2.178 -15.728 1.00 90.62 100 GLY A N 1
ATOM 806 C CA . GLY A 1 100 ? 11.269 2.455 -15.096 1.00 90.62 100 GLY A CA 1
ATOM 807 C C . GLY A 1 100 ? 11.185 3.210 -13.769 1.00 90.62 100 GLY A C 1
ATOM 808 O O . GLY A 1 100 ? 10.168 3.159 -13.087 1.00 90.62 100 GLY A O 1
ATOM 809 N N . GLY A 1 101 ? 12.279 3.875 -13.386 1.00 90.12 101 GLY A N 1
ATOM 810 C CA . GLY A 1 101 ? 12.416 4.584 -12.108 1.00 90.12 101 GLY A CA 1
ATOM 811 C C . GLY A 1 101 ? 13.529 4.026 -11.217 1.00 90.12 101 GLY A C 1
ATOM 812 O O . GLY A 1 101 ? 14.141 2.997 -11.519 1.00 90.12 101 GLY A O 1
ATOM 813 N N . ASP A 1 102 ? 13.802 4.718 -10.110 1.00 90.94 102 ASP A N 1
ATOM 814 C CA . ASP A 1 102 ? 14.894 4.370 -9.189 1.00 90.94 102 ASP A CA 1
ATOM 815 C C . ASP A 1 102 ? 14.654 3.031 -8.483 1.00 90.94 102 ASP A C 1
ATOM 817 O O . ASP A 1 102 ? 15.590 2.250 -8.307 1.00 90.94 102 ASP A O 1
ATOM 821 N N . VAL A 1 103 ? 13.393 2.712 -8.173 1.00 88.12 103 VAL A N 1
ATOM 822 C CA . VAL A 1 103 ? 12.996 1.411 -7.604 1.00 88.12 103 VAL A CA 1
ATOM 823 C C . VAL A 1 103 ? 13.277 0.242 -8.560 1.00 88.12 103 VAL A C 1
ATOM 825 O O . VAL A 1 103 ? 13.585 -0.860 -8.112 1.00 88.12 103 VAL A O 1
ATOM 828 N N . CYS A 1 104 ? 13.298 0.500 -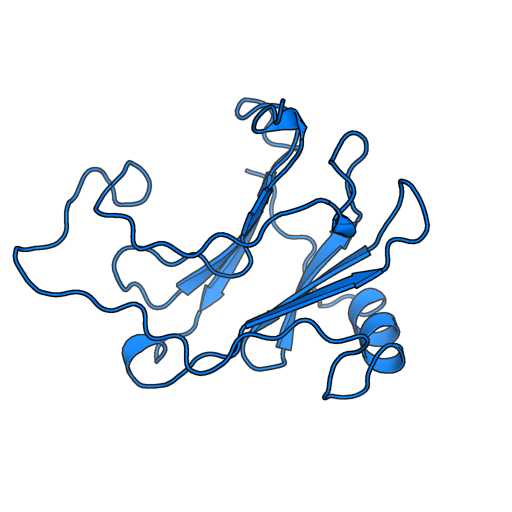9.873 1.00 90.38 104 CYS A N 1
ATOM 829 C CA . CYS A 1 104 ? 13.706 -0.455 -10.910 1.00 90.38 104 CYS A CA 1
ATOM 830 C C . CYS A 1 104 ? 15.212 -0.356 -11.246 1.00 90.38 104 CYS A C 1
ATOM 832 O O . CYS A 1 104 ? 15.682 -0.891 -12.254 1.00 90.38 104 CYS A O 1
ATOM 834 N N . GLY A 1 105 ? 16.004 0.361 -10.438 1.00 90.00 105 GLY A N 1
ATOM 835 C CA . GLY A 1 105 ? 17.438 0.570 -10.656 1.00 90.00 105 GLY A CA 1
ATOM 836 C C . GLY A 1 105 ? 17.758 1.311 -11.956 1.00 90.00 105 GLY A C 1
ATOM 837 O O . GLY A 1 105 ? 18.741 0.977 -12.620 1.00 90.00 105 GLY A O 1
ATOM 838 N N . GLY A 1 106 ? 16.895 2.246 -12.365 1.00 90.94 106 GLY A N 1
ATOM 839 C CA . GLY A 1 106 ? 17.044 3.026 -13.597 1.00 90.94 106 GLY A CA 1
ATOM 840 C C . GLY A 1 106 ? 16.816 2.230 -14.886 1.00 90.94 106 GLY A C 1
ATOM 841 O O . GLY A 1 106 ? 17.062 2.748 -15.976 1.00 90.94 106 GLY A O 1
ATOM 842 N N . ARG A 1 107 ? 16.365 0.972 -14.796 1.00 88.75 107 ARG A N 1
ATOM 843 C CA . ARG A 1 107 ? 16.029 0.160 -15.970 1.00 88.75 107 ARG A CA 1
ATOM 844 C C . ARG A 1 107 ? 14.651 0.536 -16.490 1.00 88.75 107 ARG A C 1
ATOM 846 O O . ARG A 1 107 ? 13.747 0.797 -15.709 1.00 88.75 107 ARG A O 1
ATOM 853 N N . ALA A 1 108 ? 14.491 0.497 -17.806 1.00 89.75 108 ALA A N 1
ATOM 854 C CA . ALA A 1 108 ? 13.191 0.525 -18.460 1.00 89.75 108 ALA A CA 1
ATOM 855 C C . ALA A 1 108 ? 12.857 -0.879 -18.995 1.00 89.75 108 ALA A C 1
ATOM 857 O O . ALA A 1 108 ? 13.777 -1.636 -19.337 1.00 89.75 108 ALA A O 1
ATOM 858 N N . PRO A 1 109 ? 11.568 -1.244 -19.077 1.00 90.56 109 PRO A N 1
ATOM 859 C CA . PRO A 1 109 ? 11.160 -2.472 -19.745 1.00 90.56 109 PRO A CA 1
ATOM 860 C C . PRO A 1 109 ? 11.510 -2.423 -21.241 1.00 90.56 109 PRO A C 1
ATOM 862 O O . PRO A 1 109 ? 11.746 -1.358 -21.811 1.00 90.56 109 PRO A O 1
ATOM 865 N N . ARG A 1 110 ? 11.571 -3.593 -21.886 1.00 92.06 110 ARG A N 1
ATOM 866 C CA . ARG A 1 110 ? 11.818 -3.686 -23.335 1.00 92.06 110 ARG A CA 1
ATOM 867 C C . ARG A 1 110 ? 10.635 -3.122 -24.117 1.00 92.06 110 ARG A C 1
ATOM 869 O O . ARG A 1 110 ? 9.509 -3.166 -23.627 1.00 92.06 110 ARG A O 1
ATOM 876 N N . ASP A 1 111 ? 10.873 -2.703 -25.355 1.00 93.69 111 ASP A N 1
ATOM 877 C CA . ASP A 1 111 ? 9.798 -2.335 -26.277 1.00 93.69 111 ASP A CA 1
ATOM 878 C C . ASP A 1 111 ? 8.774 -3.474 -26.393 1.00 93.69 111 ASP A C 1
ATOM 880 O O . ASP A 1 111 ? 9.136 -4.640 -26.590 1.00 93.69 111 ASP A O 1
ATOM 884 N N . GLY A 1 112 ? 7.497 -3.134 -26.238 1.00 92.56 112 GLY A N 1
ATOM 885 C CA . GLY A 1 112 ? 6.406 -4.099 -26.213 1.00 92.56 112 GLY A CA 1
ATOM 886 C C . GLY A 1 112 ? 5.108 -3.506 -25.679 1.00 92.56 112 GLY A C 1
ATOM 887 O O . GLY A 1 112 ? 4.998 -2.298 -25.469 1.00 92.56 112 GLY A O 1
ATOM 888 N N . GLU A 1 113 ? 4.138 -4.385 -25.461 1.00 92.31 113 GLU A N 1
ATOM 889 C CA . GLU A 1 113 ? 2.825 -4.077 -24.897 1.00 92.31 113 GLU A CA 1
ATOM 890 C C . GLU A 1 113 ? 2.743 -4.637 -23.474 1.00 92.31 113 GLU A C 1
ATOM 892 O O . GLU A 1 113 ? 3.209 -5.749 -23.208 1.00 92.31 113 GLU A O 1
ATOM 897 N N . TYR A 1 114 ? 2.203 -3.836 -22.556 1.00 90.75 114 TYR A N 1
ATOM 898 C CA . TYR A 1 114 ? 2.128 -4.144 -21.132 1.00 90.75 114 TYR A CA 1
ATOM 899 C C . TYR A 1 114 ? 0.752 -3.747 -20.617 1.00 90.75 114 TYR A C 1
ATOM 901 O O . TYR A 1 114 ? 0.406 -2.565 -20.620 1.00 90.75 114 TYR A O 1
ATOM 909 N N . ASP A 1 115 ? -0.000 -4.732 -20.138 1.00 91.50 115 ASP A N 1
ATOM 910 C CA . ASP A 1 115 ? -1.375 -4.532 -19.701 1.00 91.50 115 ASP A CA 1
ATOM 911 C C . ASP A 1 115 ? -1.500 -4.580 -18.180 1.00 91.50 115 ASP A C 1
ATOM 913 O O . ASP A 1 115 ? -1.064 -5.530 -17.526 1.00 91.50 115 ASP A O 1
ATOM 917 N N . LEU A 1 116 ? -2.190 -3.582 -17.625 1.00 93.31 116 LEU A N 1
ATOM 918 C CA . LEU A 1 116 ? -2.818 -3.680 -16.312 1.00 93.31 116 LEU A CA 1
ATOM 919 C C . LEU A 1 116 ? -4.291 -4.027 -16.517 1.00 93.31 116 LEU A C 1
ATOM 921 O O . LEU A 1 116 ? -5.106 -3.171 -16.859 1.00 93.31 116 LEU A O 1
ATOM 925 N N . VAL A 1 117 ? -4.634 -5.295 -16.305 1.00 94.88 117 VAL A N 1
ATOM 926 C CA . VAL A 1 117 ? -6.012 -5.773 -16.442 1.00 94.88 117 VAL A CA 1
ATOM 927 C C . VAL A 1 117 ? -6.711 -5.726 -15.087 1.00 94.88 117 VAL A C 1
ATOM 929 O O . VAL A 1 117 ? -6.383 -6.490 -14.180 1.00 94.88 117 VAL A O 1
ATOM 932 N N . VAL A 1 118 ? -7.714 -4.854 -14.965 1.00 96.06 118 VAL A N 1
ATOM 933 C CA . VAL A 1 118 ? -8.579 -4.760 -13.781 1.00 96.06 118 VAL A CA 1
ATOM 934 C C . VAL A 1 118 ? -9.916 -5.421 -14.091 1.00 96.06 118 VAL A C 1
ATOM 936 O O . VAL A 1 118 ? -10.720 -4.890 -14.852 1.00 96.06 118 VAL A O 1
ATOM 939 N N . PHE A 1 119 ? -10.148 -6.597 -13.505 1.00 94.19 119 PHE A N 1
ATOM 940 C CA . PHE A 1 119 ? -11.386 -7.358 -13.705 1.00 94.19 119 PHE A CA 1
ATOM 941 C C . PHE A 1 119 ? -12.592 -6.700 -13.032 1.00 94.19 119 PHE A C 1
ATOM 943 O O . PHE A 1 119 ? -13.676 -6.654 -13.608 1.00 94.19 119 PHE A O 1
ATOM 950 N N . ALA A 1 120 ? -12.398 -6.203 -11.812 1.00 94.81 120 ALA A N 1
ATOM 951 C CA . ALA A 1 120 ? -13.406 -5.512 -11.028 1.00 94.81 120 ALA A CA 1
ATOM 952 C C . ALA A 1 120 ? -12.721 -4.526 -10.079 1.00 94.81 120 ALA A C 1
ATOM 954 O O . ALA A 1 120 ? -11.609 -4.770 -9.610 1.00 94.81 120 ALA A O 1
ATOM 955 N N . MET A 1 121 ? -13.404 -3.421 -9.804 1.00 95.69 121 MET A N 1
ATOM 956 C CA . MET A 1 121 ? -13.032 -2.463 -8.774 1.00 95.69 121 MET A CA 1
ATOM 957 C C . MET A 1 121 ? -14.319 -1.948 -8.151 1.00 95.69 121 MET A C 1
ATOM 959 O O . MET A 1 121 ? -15.218 -1.492 -8.859 1.00 95.69 121 MET A O 1
ATOM 963 N N . GLU A 1 122 ? -14.401 -2.026 -6.832 1.00 94.94 122 GLU A N 1
ATOM 964 C CA . GLU A 1 122 ? -15.586 -1.639 -6.085 1.00 94.94 122 GLU A CA 1
ATOM 965 C C . GLU A 1 122 ? -15.212 -0.898 -4.807 1.00 94.94 122 GLU A C 1
ATOM 967 O O . GLU A 1 122 ? -14.127 -1.066 -4.251 1.00 94.94 122 GLU A O 1
ATOM 972 N N . MET A 1 123 ? -16.138 -0.061 -4.349 1.00 95.12 123 MET A N 1
ATOM 973 C CA . MET A 1 123 ? -16.093 0.537 -3.026 1.00 95.12 123 MET A CA 1
ATOM 974 C C . MET A 1 123 ? -17.317 0.042 -2.269 1.00 95.12 123 MET A C 1
ATOM 976 O O . MET A 1 123 ? -18.448 0.389 -2.612 1.00 95.12 123 MET A O 1
ATOM 980 N N . ALA A 1 124 ? -17.081 -0.801 -1.272 1.00 93.06 124 ALA A N 1
ATOM 981 C CA . ALA A 1 124 ? -18.121 -1.443 -0.484 1.00 93.06 124 ALA A CA 1
ATOM 982 C C . ALA A 1 124 ? -18.195 -0.850 0.929 1.00 93.06 124 ALA A C 1
ATOM 984 O O . ALA A 1 124 ? -17.236 -0.268 1.433 1.00 93.06 124 ALA A O 1
ATOM 985 N N . HIS A 1 125 ? -19.350 -1.009 1.578 1.00 91.88 125 HIS A N 1
ATOM 986 C CA . HIS A 1 125 ? -19.546 -0.578 2.966 1.00 91.88 125 HIS A CA 1
ATOM 987 C C . HIS A 1 125 ? -18.901 -1.542 3.980 1.00 91.88 125 HIS A C 1
ATOM 989 O O . HIS A 1 125 ? -18.614 -1.157 5.112 1.00 91.88 125 HIS A O 1
ATOM 995 N N . GLU A 1 126 ? -18.695 -2.804 3.604 1.00 91.12 126 GLU A N 1
ATOM 996 C CA . GLU A 1 126 ? -18.040 -3.814 4.432 1.00 91.12 126 GLU A CA 1
ATOM 997 C C . GLU A 1 126 ? -17.307 -4.844 3.566 1.00 91.12 126 GLU A C 1
ATOM 999 O O . GLU A 1 126 ? -17.584 -4.973 2.375 1.00 91.12 126 GLU A O 1
ATOM 1004 N N . MET A 1 127 ? -16.363 -5.570 4.169 1.00 88.12 127 MET A N 1
ATOM 1005 C CA . MET A 1 127 ? -15.648 -6.659 3.500 1.00 88.12 127 MET A CA 1
ATOM 1006 C C . MET A 1 127 ? -16.579 -7.853 3.244 1.00 88.12 127 MET A C 1
ATOM 1008 O O . MET A 1 127 ? -17.271 -8.289 4.162 1.00 88.12 127 MET A O 1
ATOM 1012 N N . GLU A 1 128 ? -16.528 -8.444 2.047 1.00 83.81 128 GLU A N 1
ATOM 1013 C CA . GLU A 1 128 ? -17.343 -9.623 1.692 1.00 83.81 128 GLU A CA 1
ATOM 1014 C C . GLU A 1 128 ? -17.101 -10.817 2.636 1.00 83.81 128 GLU A C 1
ATOM 1016 O O . GLU A 1 128 ? -18.031 -11.504 3.057 1.00 83.81 128 GLU A O 1
ATOM 1021 N N . ASP A 1 129 ? -15.847 -11.026 3.038 1.00 83.12 129 ASP A N 1
ATOM 1022 C CA . ASP A 1 129 ? -15.421 -12.164 3.852 1.00 83.12 129 ASP A CA 1
ATOM 1023 C C . ASP A 1 129 ? -15.505 -11.865 5.358 1.00 83.12 129 ASP A C 1
ATOM 1025 O O . ASP A 1 129 ? -14.496 -11.872 6.061 1.00 83.12 129 ASP A O 1
ATOM 1029 N N . GLY A 1 130 ? -16.703 -11.590 5.878 1.00 89.00 130 GLY A N 1
ATOM 1030 C CA . GLY A 1 130 ? -16.946 -11.446 7.326 1.00 89.00 130 GLY A CA 1
ATOM 1031 C C . GLY A 1 130 ? -17.017 -10.009 7.858 1.00 89.00 130 GLY A C 1
ATOM 1032 O O . GLY A 1 130 ? -17.094 -9.817 9.077 1.00 89.00 130 GLY A O 1
ATOM 1033 N N . GLY A 1 131 ? -17.019 -9.012 6.970 1.00 94.44 131 GLY A N 1
ATOM 1034 C CA . GLY A 1 131 ? -17.335 -7.619 7.282 1.00 94.44 131 GLY A CA 1
ATOM 1035 C C . GLY A 1 131 ? -16.492 -7.001 8.399 1.00 94.44 131 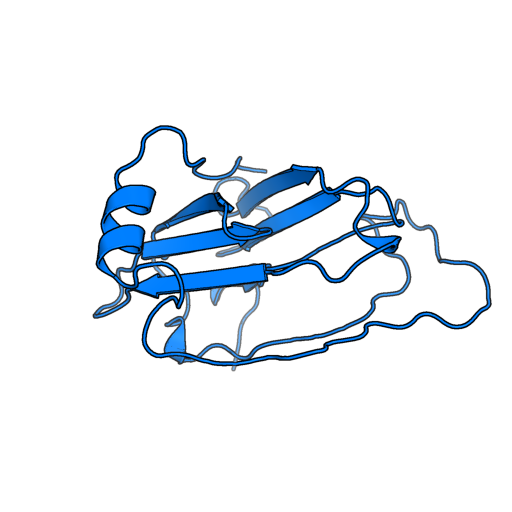GLY A C 1
ATOM 1036 O O . GLY A 1 131 ? -15.319 -7.326 8.602 1.00 94.44 131 GLY A O 1
ATOM 1037 N N . TRP A 1 132 ? -17.113 -6.103 9.162 1.00 95.75 132 TRP A N 1
ATOM 1038 C CA . TRP A 1 132 ? -16.455 -5.397 10.265 1.00 95.75 132 TRP A CA 1
ATOM 1039 C C . TRP A 1 132 ? -16.014 -6.315 11.411 1.00 95.75 132 TRP A C 1
ATOM 1041 O O . TRP A 1 132 ? -15.023 -6.030 12.075 1.00 95.75 132 TRP A O 1
ATOM 1051 N N . GLY A 1 133 ? -16.690 -7.448 11.626 1.00 96.44 133 GLY A N 1
ATOM 1052 C CA . GLY A 1 133 ? -16.289 -8.416 12.652 1.00 96.44 133 GLY A CA 1
ATOM 1053 C C . GLY A 1 133 ? -14.907 -9.007 12.375 1.00 96.44 133 GLY A C 1
ATOM 1054 O O . GLY A 1 133 ? -14.069 -9.097 13.275 1.00 96.44 133 GLY A O 1
ATOM 1055 N N . ARG A 1 134 ? -14.640 -9.344 11.110 1.00 96.44 134 ARG A N 1
ATOM 1056 C CA . ARG A 1 134 ? -13.310 -9.768 10.678 1.00 96.44 134 ARG A CA 1
ATOM 1057 C C . ARG A 1 134 ? -12.289 -8.638 10.785 1.00 96.44 134 ARG A C 1
ATOM 1059 O O . ARG A 1 134 ? -11.183 -8.880 11.259 1.00 96.44 134 ARG A O 1
ATOM 1066 N N . PHE A 1 135 ? -12.658 -7.422 10.387 1.00 97.19 135 PHE A N 1
ATOM 1067 C CA . PHE A 1 135 ? -11.777 -6.261 10.514 1.00 97.19 135 PHE A CA 1
ATOM 1068 C C . PHE A 1 135 ? -11.286 -6.076 11.960 1.00 97.19 135 PHE A C 1
ATOM 1070 O O . PHE A 1 135 ? -10.088 -5.922 12.183 1.00 97.19 135 PHE A O 1
ATOM 1077 N N . GLU A 1 136 ? -12.182 -6.156 12.950 1.00 97.25 136 GLU A N 1
ATOM 1078 C CA . GLU A 1 136 ? -11.814 -6.065 14.370 1.00 97.25 136 GLU A CA 1
ATOM 1079 C C . GLU A 1 136 ? -10.875 -7.192 14.810 1.00 97.25 136 GLU A C 1
ATOM 1081 O O . GLU A 1 136 ? -9.890 -6.949 15.515 1.00 97.25 136 GLU A O 1
ATOM 1086 N N . HIS A 1 137 ? -11.160 -8.422 14.375 1.00 97.38 137 HIS A N 1
ATOM 1087 C CA . HIS A 1 137 ? -10.307 -9.573 14.650 1.00 97.38 137 HIS A CA 1
ATOM 1088 C C . HIS A 1 137 ? -8.894 -9.366 14.088 1.00 97.38 137 HIS A C 1
ATOM 1090 O O . HIS A 1 137 ? -7.919 -9.442 14.836 1.00 97.38 137 HIS A O 1
ATOM 1096 N N . ASP A 1 138 ? -8.776 -9.056 12.796 1.00 97.88 138 ASP A N 1
ATOM 1097 C CA . ASP A 1 138 ? -7.492 -8.914 12.103 1.00 97.88 138 ASP A CA 1
ATOM 1098 C C . ASP A 1 138 ? -6.716 -7.689 12.625 1.00 97.88 138 ASP A C 1
ATOM 1100 O O . ASP A 1 138 ? -5.496 -7.749 12.822 1.00 97.88 138 ASP A O 1
ATOM 1104 N N . TRP A 1 139 ? -7.419 -6.607 12.979 1.00 97.75 139 TRP A N 1
ATOM 1105 C CA . TRP A 1 139 ? -6.834 -5.453 13.660 1.00 97.75 139 TRP A CA 1
ATOM 1106 C C . TRP A 1 139 ? -6.228 -5.826 15.018 1.00 97.75 139 TRP A C 1
ATOM 1108 O O . TRP A 1 139 ? -5.115 -5.402 15.342 1.00 97.75 139 TRP A O 1
ATOM 1118 N N . GLY A 1 140 ? -6.931 -6.630 15.818 1.00 97.62 140 GLY A N 1
ATOM 1119 C CA . GLY A 1 140 ? -6.449 -7.113 17.113 1.00 97.62 140 GLY A CA 1
ATOM 1120 C C . GLY A 1 140 ? -5.379 -8.205 17.007 1.00 97.62 140 GLY A C 1
ATOM 1121 O O . GLY A 1 140 ? -4.629 -8.423 17.960 1.00 97.62 140 GLY A O 1
ATOM 1122 N N . HIS A 1 141 ? -5.266 -8.874 15.857 1.00 97.50 141 HIS A N 1
ATOM 1123 C CA . HIS A 1 141 ? -4.422 -10.052 15.713 1.00 97.50 141 HIS A CA 1
ATOM 1124 C C . HIS A 1 141 ? -2.922 -9.687 15.690 1.00 97.50 141 HIS A C 1
ATOM 1126 O O . HIS A 1 141 ? -2.487 -8.892 14.848 1.00 97.50 141 HIS A O 1
ATOM 1132 N N . PRO A 1 142 ? -2.084 -10.265 16.574 1.00 95.69 142 PRO A N 1
ATOM 1133 C CA . PRO A 1 142 ? -0.685 -9.855 16.736 1.00 95.69 142 PRO A CA 1
ATOM 1134 C C . PRO A 1 142 ? 0.219 -10.233 15.555 1.00 95.69 142 PRO A C 1
ATOM 1136 O O . PRO A 1 142 ? 1.277 -9.637 15.392 1.00 95.69 142 PRO A O 1
ATOM 1139 N N . ALA A 1 143 ? -0.183 -11.202 14.727 1.00 95.06 143 ALA A N 1
ATOM 1140 C CA . ALA A 1 143 ? 0.596 -11.613 13.556 1.00 95.06 143 ALA A CA 1
ATOM 1141 C C . ALA A 1 143 ? 0.468 -10.661 12.351 1.00 95.06 143 ALA A C 1
ATOM 1143 O O . ALA A 1 143 ? 1.243 -10.784 11.407 1.00 95.06 143 ALA A O 1
ATOM 1144 N N . VAL A 1 144 ? -0.498 -9.735 12.358 1.00 97.31 144 VAL A N 1
ATOM 1145 C CA . VAL A 1 144 ? -0.647 -8.758 11.270 1.00 97.31 144 VAL A CA 1
ATOM 1146 C C . VAL A 1 144 ? 0.377 -7.645 11.476 1.00 97.31 144 VAL A C 1
ATOM 1148 O O . VAL A 1 144 ? 0.357 -6.962 12.503 1.00 97.31 144 VAL A O 1
ATOM 1151 N N . SER A 1 145 ? 1.285 -7.488 10.514 1.00 96.31 145 SER A N 1
ATOM 1152 C CA . SER A 1 145 ? 2.428 -6.575 10.607 1.00 96.31 145 SER A CA 1
ATOM 1153 C C . SER A 1 145 ? 2.002 -5.105 10.604 1.00 96.31 145 SER A C 1
ATOM 1155 O O . SER A 1 145 ? 1.041 -4.731 9.939 1.00 96.31 145 SER A O 1
ATOM 1157 N N . GLY A 1 146 ? 2.757 -4.253 11.300 1.00 95.12 146 GLY A N 1
ATOM 1158 C CA . GLY A 1 146 ? 2.625 -2.793 11.220 1.00 95.12 146 GLY A CA 1
ATOM 1159 C C . GLY A 1 146 ? 3.291 -2.162 9.989 1.00 95.12 146 GLY A C 1
ATOM 1160 O O . GLY A 1 146 ? 3.252 -0.945 9.831 1.00 95.12 146 GLY A O 1
ATOM 1161 N N . GLY A 1 147 ? 3.958 -2.972 9.161 1.00 93.25 147 GLY A N 1
ATOM 1162 C CA . GLY A 1 147 ? 4.906 -2.493 8.156 1.00 93.25 147 GLY A CA 1
ATOM 1163 C C . GLY A 1 147 ? 6.227 -2.024 8.778 1.00 93.25 147 GLY A C 1
ATOM 1164 O O . GLY A 1 147 ? 6.305 -1.650 9.954 1.00 93.25 147 GLY A O 1
ATOM 1165 N N . ASN A 1 148 ? 7.291 -2.054 7.983 1.00 91.88 148 ASN A N 1
ATOM 1166 C CA . ASN A 1 148 ? 8.618 -1.614 8.405 1.00 91.88 148 ASN A CA 1
ATOM 1167 C C . ASN A 1 148 ? 8.799 -0.121 8.099 1.00 91.88 148 ASN A C 1
ATOM 1169 O O . ASN A 1 148 ? 8.327 0.320 7.051 1.00 91.88 148 ASN A O 1
ATOM 1173 N N . PRO A 1 149 ? 9.449 0.661 8.982 1.00 88.06 149 PRO A N 1
ATOM 1174 C CA . PRO A 1 149 ? 9.924 1.989 8.605 1.00 88.06 149 PRO A CA 1
ATOM 1175 C C . PRO A 1 149 ? 10.997 1.881 7.512 1.00 88.06 149 PRO A C 1
ATOM 1177 O O . PRO A 1 149 ? 11.587 0.809 7.339 1.00 88.06 149 PRO A O 1
ATOM 1180 N N . TYR A 1 150 ? 11.226 2.983 6.798 1.00 68.69 150 TYR A N 1
ATOM 1181 C CA . TYR A 1 150 ? 12.265 3.088 5.770 1.00 68.69 150 TYR A CA 1
ATOM 1182 C C . TYR A 1 150 ? 13.597 3.551 6.372 1.00 68.69 150 TYR A C 1
ATOM 1184 O O . TYR A 1 150 ? 13.565 4.413 7.285 1.00 68.69 150 TYR A O 1
#

Organism: Cordyceps confragosa (NCBI:txid2714763)

Sequence (150 aa):
PFAWPADGEVDIAETWDGDGENRSCLHWGRHDQGDRHRVLGTRVPDMHRRPVRYDFAWDQTSSRGRMIWYIDGKPVMKCGVPEGMRPLRDMTVLLNVAMGGDVCGGRAPRDGEYDLVVFAMEMAHEMEDGGWGRFEHDWGHPAVSGGNPY

Foldseek 3Di:
DDDPPAQKDWPQFDDEPLQQKTKTKIAHDDPVPLQRIFIDIDGRNCVVPDPKDWDKDKDPPDLWIKIFIDINRHTAAIEINDHSHHPPVPDDDDDDDDAADVVNVRDGDDPDDDDDDDPDDDDDPADPPCGVVVVVVLRPDPPRHNGDGD

Mean predicted aligned error: 4.16 Å

pLDDT: mean 92.02, std 6.91, range [66.38, 98.44]

Nearest PDB structures (foldseek):
  4cte-assembly2_B  TM=7.478E-01  e=1.407E-02  Zobellia galactanivorans
  7yr1-assembly1_C  TM=3.365E-01  e=4.002E+00  Severe acute respiratory syndrome coronavirus 2
  6qix-assembly2_B  TM=1.810E-01  e=1.530E+00  Trichuris muris
  5h6n-assembly3_C  TM=1.774E-01  e=4.513E+00  Pieris rapae
  7k0z-assembly2_A  TM=2.666E-01  e=9.861E+00  Monodelphis domestica

Secondary structure (DSSP, 8-state):
---TTTT-EEEEEE--TT-SEEEEEEE-S-TT-GGGEEEEEEE-TTTTTS---EEEEEE-SSS--EEEEEETTEEEEEEEPPT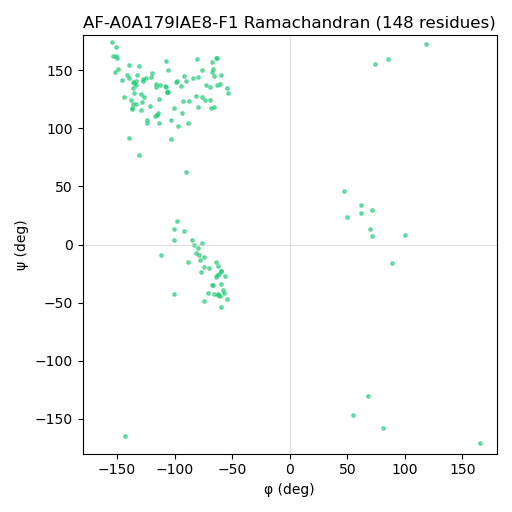TPPPGGG-----------GGGTT--PPSS------S-----SS-TTTHHHHHHHHHH-TTSB--B--